Protein AF-A0A4R4Z721-F1 (afdb_monomer)

Solvent-accessible surface area (backbone atoms only — not comparable to full-atom values): 4526 Å² total; per-residue (Å²): 140,87,82,90,70,56,69,72,55,53,54,53,44,46,53,55,14,53,77,64,80,42,48,55,67,55,48,49,51,55,52,51,49,53,52,51,53,62,64,43,51,60,57,51,53,50,51,52,52,51,50,52,50,54,49,52,65,68,67,69,68,69,81,77,87,72,55,75,70,74,66,69,81,112

Structure (mmCIF, N/CA/C/O backbone):
data_AF-A0A4R4Z721-F1
#
_entry.id   AF-A0A4R4Z721-F1
#
loop_
_atom_site.group_PDB
_atom_site.id
_atom_site.type_symbol
_atom_site.label_atom_id
_atom_site.label_alt_id
_atom_site.label_comp_id
_atom_site.label_asym_id
_atom_site.label_entity_id
_atom_site.label_seq_id
_atom_site.pdbx_PDB_ins_code
_atom_site.Cartn_x
_atom_site.Cartn_y
_atom_site.Cartn_z
_atom_site.occupancy
_atom_site.B_iso_or_equiv
_atom_site.auth_seq_id
_atom_site.auth_comp_id
_atom_site.auth_asym_id
_atom_site.auth_atom_id
_atom_site.pdbx_PDB_model_num
ATOM 1 N N . MET A 1 1 ? 4.382 -0.121 17.193 1.00 76.38 1 MET A N 1
ATOM 2 C CA . MET A 1 1 ? 4.140 1.284 16.801 1.00 76.38 1 MET A CA 1
ATOM 3 C C . MET A 1 1 ? 2.931 1.784 17.561 1.00 76.38 1 MET A C 1
ATOM 5 O O . MET A 1 1 ? 1.910 1.108 17.545 1.00 76.38 1 MET A O 1
ATOM 9 N N . THR A 1 2 ? 3.050 2.938 18.208 1.00 88.38 2 THR A N 1
ATOM 10 C CA . THR A 1 2 ? 1.948 3.589 18.924 1.00 88.38 2 THR A CA 1
ATOM 11 C C . THR A 1 2 ? 1.822 4.997 18.368 1.00 88.38 2 THR A C 1
ATOM 13 O O . THR A 1 2 ? 2.835 5.664 18.184 1.00 88.38 2 THR A O 1
ATOM 16 N N . ILE A 1 3 ? 0.600 5.429 18.068 1.00 85.75 3 ILE A N 1
ATOM 17 C CA . ILE A 1 3 ? 0.315 6.760 17.527 1.00 85.75 3 ILE A CA 1
ATOM 18 C C . ILE A 1 3 ? -0.684 7.465 18.434 1.00 85.75 3 ILE A C 1
ATOM 20 O O . ILE A 1 3 ? -1.616 6.839 18.943 1.00 85.75 3 ILE A O 1
ATOM 24 N N . GLN A 1 4 ? -0.481 8.760 18.643 1.00 91.12 4 GLN A N 1
ATOM 25 C CA . GLN A 1 4 ? -1.443 9.599 19.342 1.00 91.12 4 GLN A CA 1
ATOM 26 C C . GLN A 1 4 ? -2.403 10.205 18.326 1.00 91.12 4 GLN A C 1
ATOM 28 O O . GLN A 1 4 ? -1.991 10.699 17.280 1.00 91.12 4 GLN A O 1
ATOM 33 N N . LEU A 1 5 ? -3.691 10.122 18.634 1.00 89.06 5 LEU A N 1
ATOM 34 C CA . LEU A 1 5 ? -4.775 10.668 17.833 1.00 89.06 5 LEU A CA 1
ATOM 35 C C . LEU A 1 5 ? -5.769 11.321 18.781 1.00 89.06 5 LEU A C 1
ATOM 37 O O . LEU A 1 5 ? -6.020 10.797 19.869 1.00 89.06 5 LEU A O 1
ATOM 41 N N . ASP A 1 6 ? -6.381 12.410 18.336 1.00 96.06 6 ASP A N 1
ATOM 42 C CA . ASP A 1 6 ? -7.430 13.059 19.108 1.00 96.06 6 ASP A CA 1
ATOM 43 C C . ASP A 1 6 ? -8.627 12.127 19.306 1.00 96.06 6 ASP A C 1
ATOM 45 O O . ASP A 1 6 ? -8.967 11.297 18.451 1.00 96.06 6 ASP A O 1
ATOM 49 N N . GLU A 1 7 ? -9.330 12.297 20.423 1.00 95.38 7 GLU A N 1
ATOM 50 C CA . GLU A 1 7 ? -10.455 11.435 20.789 1.00 95.38 7 GLU A CA 1
ATOM 51 C C . GLU A 1 7 ? -11.552 11.416 19.708 1.00 95.38 7 GLU A C 1
ATOM 53 O O . GLU A 1 7 ? -12.122 10.366 19.383 1.00 95.38 7 GLU A O 1
ATOM 58 N N . ALA A 1 8 ? -11.802 12.570 19.083 1.00 96.50 8 ALA A N 1
ATOM 59 C CA . ALA A 1 8 ? -12.740 12.701 17.973 1.00 96.50 8 ALA A CA 1
ATOM 60 C C . ALA A 1 8 ? -12.334 11.839 16.763 1.00 96.50 8 ALA A C 1
ATOM 62 O O . ALA A 1 8 ? -13.189 11.215 16.122 1.00 96.50 8 ALA A O 1
ATOM 63 N N . VAL A 1 9 ? -11.033 11.755 16.471 1.00 94.94 9 VAL A N 1
ATOM 64 C CA . VAL A 1 9 ? -10.486 10.944 15.377 1.00 94.94 9 VAL A CA 1
ATOM 65 C C . VAL A 1 9 ? -10.623 9.461 15.704 1.00 94.94 9 VAL A C 1
ATOM 67 O O . VAL A 1 9 ? -11.145 8.706 14.883 1.00 94.94 9 VAL A O 1
ATOM 70 N N . ILE A 1 10 ? -10.256 9.047 16.922 1.00 94.50 10 ILE A N 1
ATOM 71 C CA . ILE A 1 10 ? -10.387 7.652 17.379 1.00 94.50 10 ILE A CA 1
ATOM 72 C C . ILE A 1 10 ? -11.838 7.178 17.258 1.00 94.50 10 ILE A C 1
ATOM 74 O O . ILE A 1 10 ? -12.098 6.080 16.757 1.00 94.50 10 ILE A O 1
ATOM 78 N N . ARG A 1 11 ? -12.801 8.006 17.674 1.00 96.00 11 ARG A N 1
ATOM 79 C CA . ARG A 1 11 ? -14.234 7.687 17.612 1.00 96.00 11 ARG A CA 1
ATOM 80 C C . ARG A 1 11 ? -14.701 7.440 16.179 1.00 96.00 11 ARG A C 1
ATOM 82 O O . ARG A 1 11 ? -15.317 6.411 15.896 1.00 96.00 11 ARG A O 1
ATOM 89 N N . ARG A 1 12 ? -14.365 8.349 15.259 1.00 96.00 12 ARG A N 1
ATOM 90 C CA . ARG A 1 12 ? -14.708 8.220 13.833 1.00 96.00 12 ARG A CA 1
ATOM 91 C C . ARG A 1 12 ? -14.028 7.011 13.195 1.00 96.00 12 ARG A C 1
ATOM 93 O O . ARG A 1 12 ? -14.666 6.287 12.432 1.00 96.00 12 ARG A O 1
ATOM 100 N N . ALA A 1 13 ? -12.766 6.761 13.535 1.00 93.81 13 ALA A N 1
ATOM 101 C CA . ALA A 1 13 ? -11.998 5.649 12.993 1.00 93.81 13 ALA A CA 1
ATOM 102 C C . ALA A 1 13 ? -12.541 4.287 13.459 1.00 93.81 13 ALA A C 1
ATOM 104 O O . ALA A 1 13 ? -12.659 3.373 12.646 1.00 93.81 13 ALA A O 1
ATOM 105 N N . LYS A 1 14 ? -12.963 4.160 14.726 1.00 95.31 14 LYS A N 1
ATOM 106 C CA . LYS A 1 14 ? -13.638 2.952 15.236 1.00 95.31 14 LYS A CA 1
ATOM 107 C C . LYS A 1 14 ? -14.938 2.660 14.485 1.00 95.31 14 LYS A C 1
ATOM 109 O O . LYS A 1 14 ? -15.158 1.523 14.078 1.00 95.31 14 LYS A O 1
ATOM 114 N N . ILE A 1 15 ? -15.766 3.680 14.247 1.00 97.44 15 ILE A N 1
ATOM 115 C CA . ILE A 1 15 ? -17.003 3.537 13.459 1.00 97.44 15 ILE A CA 1
ATOM 116 C C . ILE A 1 15 ? -16.681 3.085 12.028 1.00 97.44 15 ILE A C 1
ATOM 118 O O . ILE A 1 15 ? -17.323 2.176 11.506 1.00 97.44 15 ILE A O 1
ATOM 122 N N . ALA A 1 16 ? -15.676 3.692 11.393 1.00 96.50 16 ALA A N 1
ATOM 123 C CA . ALA A 1 16 ? -15.260 3.325 10.043 1.00 96.50 16 ALA A CA 1
ATOM 124 C C . ALA A 1 16 ? -14.730 1.883 9.960 1.00 96.50 16 ALA A C 1
ATOM 126 O O . ALA A 1 16 ? -15.051 1.172 9.010 1.00 96.50 16 ALA A O 1
ATOM 127 N N . ALA A 1 17 ? -13.953 1.447 10.953 1.00 96.88 17 ALA A N 1
ATOM 128 C CA . ALA A 1 17 ? -13.442 0.084 11.040 1.00 96.88 17 ALA A CA 1
ATOM 129 C C . ALA A 1 17 ? -14.583 -0.932 11.219 1.00 96.88 17 ALA A C 1
ATOM 131 O O . ALA A 1 17 ? -14.666 -1.898 10.463 1.00 96.88 17 ALA A O 1
ATOM 132 N N . ALA A 1 18 ? -15.527 -0.652 12.125 1.00 97.25 18 ALA A N 1
ATOM 133 C CA . ALA A 1 18 ? -16.699 -1.496 12.354 1.00 97.25 18 ALA A CA 1
ATOM 134 C C . ALA A 1 18 ? -17.573 -1.639 11.097 1.00 97.25 18 ALA A C 1
ATOM 136 O O . ALA A 1 18 ? -17.946 -2.751 10.733 1.00 97.25 18 ALA A O 1
ATOM 137 N N . ARG A 1 19 ? -17.831 -0.537 10.375 1.00 97.12 19 ARG A N 1
ATOM 138 C CA . ARG A 1 19 ? -18.563 -0.552 9.090 1.00 97.12 19 ARG A CA 1
ATOM 139 C C . ARG A 1 19 ? -17.890 -1.403 8.011 1.00 97.12 19 ARG A C 1
ATOM 141 O O . ARG A 1 19 ? -18.550 -1.817 7.069 1.00 97.12 19 ARG A O 1
ATOM 148 N N . ARG A 1 20 ? -16.580 -1.618 8.122 1.00 95.62 20 ARG A N 1
ATOM 149 C CA . ARG A 1 20 ? -15.767 -2.414 7.193 1.00 95.62 20 ARG A CA 1
ATOM 150 C C . ARG A 1 20 ? -15.458 -3.811 7.733 1.00 95.62 20 ARG A C 1
ATOM 152 O O . ARG A 1 20 ? -14.603 -4.484 7.171 1.00 95.62 20 ARG A O 1
ATOM 159 N N . HIS A 1 21 ? -16.109 -4.224 8.823 1.00 96.94 21 HIS A N 1
ATOM 160 C CA . HIS A 1 21 ? -15.887 -5.514 9.480 1.00 96.94 21 HIS A CA 1
ATOM 161 C C . HIS A 1 21 ? -14.406 -5.785 9.805 1.00 96.94 21 HIS A C 1
ATOM 163 O O . HIS A 1 21 ? -13.927 -6.909 9.699 1.00 96.94 21 HIS A O 1
ATOM 169 N N . THR A 1 22 ? -13.669 -4.745 10.207 1.00 97.06 22 THR A N 1
ATOM 170 C CA . THR A 1 22 ? -12.245 -4.834 10.558 1.00 97.06 22 THR A CA 1
ATOM 171 C C . THR A 1 22 ? -11.960 -4.159 11.897 1.00 97.06 22 THR A C 1
ATOM 173 O O . THR A 1 22 ? -12.740 -3.348 12.397 1.00 97.06 22 THR A O 1
ATOM 176 N N . SER A 1 23 ? -10.803 -4.465 12.482 1.00 96.12 23 SER A N 1
ATOM 177 C CA . SER A 1 23 ? -10.264 -3.723 13.620 1.00 96.12 23 SER A CA 1
ATOM 178 C C . SER A 1 23 ? -9.686 -2.372 13.183 1.00 96.12 23 SER A C 1
ATOM 180 O O . SER A 1 23 ? -9.380 -2.158 12.006 1.00 96.12 23 SER A O 1
ATOM 182 N N . LEU A 1 24 ? -9.494 -1.458 14.142 1.00 93.31 24 LEU A N 1
ATOM 183 C CA . LEU A 1 24 ? -8.833 -0.173 13.894 1.00 93.31 24 LEU A CA 1
ATOM 184 C C . LEU A 1 24 ? -7.399 -0.367 13.377 1.00 93.31 24 LEU A C 1
ATOM 186 O O . LEU A 1 24 ? -7.007 0.280 12.411 1.00 93.31 24 LEU A O 1
ATOM 190 N N . SER A 1 25 ? -6.648 -1.295 13.976 1.00 92.81 25 SER A N 1
ATOM 191 C CA . SER A 1 25 ? -5.294 -1.636 13.532 1.00 92.81 25 SER A CA 1
ATOM 192 C C . SER A 1 25 ? -5.292 -2.226 12.122 1.00 92.81 25 SER A C 1
ATOM 194 O O . SER A 1 25 ? -4.455 -1.846 11.313 1.00 92.81 25 SER A O 1
ATOM 196 N N . GLY A 1 26 ? -6.257 -3.096 11.798 1.00 94.94 26 GLY A N 1
ATOM 197 C CA . GLY A 1 26 ? -6.405 -3.647 10.450 1.00 94.94 26 GLY A CA 1
ATOM 198 C C . GLY A 1 26 ? -6.745 -2.570 9.419 1.00 94.94 26 GLY A C 1
ATOM 199 O O . GLY A 1 26 ? -6.159 -2.536 8.341 1.00 94.94 26 GLY A O 1
ATOM 200 N N . LEU A 1 27 ? -7.627 -1.631 9.774 1.00 94.00 27 LEU A N 1
ATOM 201 C CA . LEU A 1 27 ? -7.944 -0.489 8.921 1.00 94.00 27 LEU A CA 1
ATOM 202 C C . LEU A 1 27 ? -6.712 0.397 8.678 1.00 94.00 27 LEU A C 1
ATOM 204 O O . LEU A 1 27 ? -6.488 0.827 7.549 1.00 94.00 27 LEU A O 1
ATOM 208 N N . LEU A 1 28 ? -5.924 0.665 9.721 1.00 93.19 28 LEU A N 1
ATOM 209 C CA . LEU A 1 28 ? -4.708 1.466 9.611 1.00 93.19 28 LEU A CA 1
ATOM 210 C C . LEU A 1 28 ? -3.658 0.770 8.738 1.00 93.19 28 LEU A 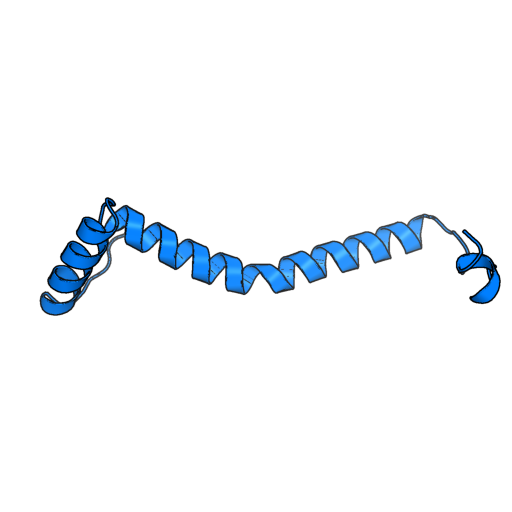C 1
ATOM 212 O O . LEU A 1 28 ? -3.112 1.407 7.842 1.00 93.19 28 LEU A O 1
ATOM 216 N N . ALA A 1 29 ? -3.436 -0.530 8.948 1.00 94.19 29 ALA A N 1
ATOM 217 C CA . ALA A 1 29 ? -2.525 -1.328 8.132 1.00 94.19 29 ALA A CA 1
ATOM 218 C C . ALA A 1 29 ? -2.897 -1.242 6.646 1.00 94.19 29 ALA A C 1
ATOM 220 O O . ALA A 1 29 ? -2.052 -0.902 5.830 1.00 94.19 29 ALA A O 1
ATOM 221 N N . GLN A 1 30 ? -4.178 -1.417 6.305 1.00 94.50 30 GLN A N 1
ATOM 222 C CA . GLN A 1 30 ? -4.650 -1.293 4.922 1.00 94.50 30 GLN A CA 1
ATOM 223 C C . GLN A 1 30 ? -4.389 0.089 4.308 1.00 94.50 30 GLN A C 1
ATOM 225 O O . GLN A 1 30 ? -4.104 0.175 3.117 1.00 94.50 30 GLN A O 1
ATOM 230 N N . GLN A 1 31 ? -4.524 1.177 5.074 1.00 92.69 31 GLN A N 1
ATOM 231 C CA . GLN A 1 31 ? -4.233 2.516 4.546 1.00 92.69 31 GLN A CA 1
ATOM 232 C C . 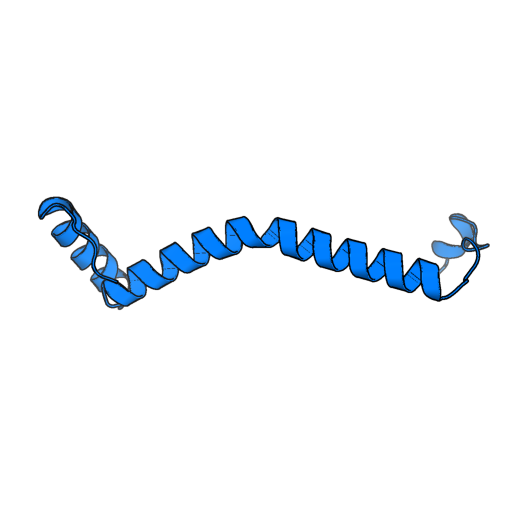GLN A 1 31 ? -2.737 2.745 4.357 1.00 92.69 31 GLN A C 1
ATOM 234 O O . GLN A 1 31 ? -2.342 3.297 3.337 1.00 92.69 31 GLN A O 1
ATOM 239 N N . ILE A 1 32 ? -1.912 2.287 5.301 1.00 92.88 32 ILE A N 1
ATOM 240 C CA . ILE A 1 32 ? -0.455 2.384 5.186 1.00 92.88 32 ILE A CA 1
ATOM 241 C C . ILE A 1 32 ? 0.031 1.581 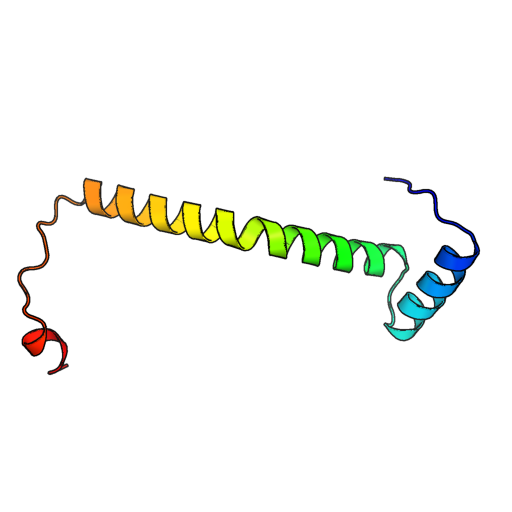3.981 1.00 92.88 32 ILE A C 1
ATOM 243 O O . ILE A 1 32 ? 0.796 2.112 3.186 1.00 92.88 32 ILE A O 1
ATOM 247 N N . THR A 1 33 ? -0.467 0.355 3.791 1.00 93.69 33 THR A N 1
ATOM 248 C CA . THR A 1 33 ? -0.150 -0.459 2.610 1.00 93.69 33 THR A CA 1
ATOM 249 C C . THR A 1 33 ? -0.503 0.272 1.322 1.00 93.69 33 THR A C 1
ATOM 251 O O . THR A 1 33 ? 0.322 0.334 0.430 1.00 93.69 33 THR A O 1
ATOM 254 N N . LYS A 1 34 ? -1.676 0.911 1.234 1.00 92.44 34 LYS A N 1
ATOM 255 C CA . LYS A 1 34 ? -2.051 1.678 0.033 1.00 92.44 34 LYS A CA 1
ATOM 256 C C . LYS A 1 34 ? -1.112 2.844 -0.265 1.00 92.44 34 LYS A C 1
ATOM 258 O O . LYS A 1 34 ? -0.860 3.120 -1.432 1.00 92.44 34 LYS A O 1
ATOM 263 N N . ILE A 1 35 ? -0.643 3.542 0.769 1.00 91.12 35 ILE A N 1
ATOM 264 C CA . ILE A 1 35 ? 0.313 4.645 0.617 1.00 91.12 35 ILE A CA 1
ATOM 265 C C . ILE A 1 35 ? 1.662 4.086 0.153 1.00 91.12 35 ILE A C 1
ATOM 267 O O . ILE A 1 35 ? 2.182 4.535 -0.859 1.00 91.12 35 ILE A O 1
ATOM 271 N N . ALA A 1 36 ? 2.167 3.050 0.826 1.00 89.62 36 ALA A N 1
ATOM 272 C CA . ALA A 1 36 ? 3.426 2.404 0.466 1.00 89.62 36 ALA A CA 1
ATOM 273 C C . ALA A 1 36 ? 3.394 1.827 -0.960 1.00 89.62 36 ALA A C 1
ATOM 275 O O . ALA A 1 36 ? 4.302 2.078 -1.741 1.00 89.62 36 ALA A O 1
ATOM 276 N N . ASP A 1 37 ? 2.316 1.138 -1.338 1.00 89.81 37 ASP A N 1
ATOM 277 C CA . ASP A 1 37 ? 2.129 0.599 -2.688 1.00 89.81 37 ASP A CA 1
ATOM 278 C C . ASP A 1 37 ? 2.088 1.708 -3.747 1.00 89.81 37 ASP A C 1
ATOM 280 O O . ASP A 1 37 ? 2.575 1.524 -4.864 1.00 89.81 37 ASP A O 1
ATOM 284 N N . SER A 1 38 ? 1.485 2.856 -3.417 1.00 83.56 38 SER A N 1
ATOM 285 C CA . SER A 1 38 ? 1.468 4.022 -4.301 1.00 83.56 38 SER A CA 1
ATOM 286 C C . SER A 1 38 ? 2.878 4.562 -4.532 1.00 83.56 38 SER A C 1
ATOM 288 O O . SER A 1 38 ? 3.215 4.892 -5.669 1.00 83.56 38 SER A O 1
ATOM 290 N N . ASP A 1 39 ? 3.697 4.616 -3.484 1.00 82.38 39 ASP A N 1
ATOM 291 C CA . ASP A 1 39 ? 5.068 5.124 -3.552 1.00 82.38 39 ASP A CA 1
ATOM 292 C C . ASP A 1 39 ? 6.016 4.125 -4.243 1.00 82.38 39 ASP A C 1
ATOM 294 O O . ASP A 1 39 ? 6.879 4.512 -5.032 1.00 82.38 39 ASP A O 1
ATOM 298 N N . GLU A 1 40 ? 5.827 2.822 -4.025 1.00 88.19 40 GLU A N 1
ATOM 299 C CA . GLU A 1 40 ? 6.691 1.771 -4.578 1.00 88.19 40 GLU A CA 1
ATOM 300 C C . GLU A 1 40 ? 6.454 1.483 -6.062 1.00 88.19 40 GLU A C 1
ATOM 302 O O . GLU A 1 40 ? 7.331 0.928 -6.728 1.00 88.19 40 GLU A O 1
ATOM 307 N N . ARG A 1 41 ? 5.286 1.834 -6.612 1.00 84.25 41 ARG A N 1
ATOM 308 C CA . ARG A 1 41 ? 4.920 1.445 -7.982 1.00 84.25 41 ARG A CA 1
ATOM 309 C C . ARG A 1 41 ? 5.900 1.981 -9.029 1.00 84.25 41 ARG A C 1
ATOM 311 O O . ARG A 1 41 ? 6.225 1.266 -9.975 1.00 84.25 41 ARG A O 1
ATOM 318 N N . TYR A 1 42 ? 6.379 3.212 -8.855 1.00 83.00 42 TYR A N 1
ATOM 319 C CA . TYR A 1 42 ? 7.360 3.810 -9.760 1.00 83.00 42 TYR A CA 1
ATOM 320 C C . TYR A 1 42 ? 8.738 3.155 -9.624 1.00 83.00 42 TYR A C 1
ATOM 322 O O . TYR A 1 42 ? 9.334 2.766 -10.627 1.00 83.00 42 TYR A O 1
ATOM 330 N N . GLU A 1 43 ? 9.233 2.986 -8.396 1.00 86.44 43 GLU A N 1
ATOM 331 C CA . GLU A 1 43 ? 10.551 2.382 -8.177 1.00 86.44 43 GLU A CA 1
ATOM 332 C C . GLU A 1 43 ? 10.593 0.923 -8.634 1.00 86.44 43 GLU A C 1
ATOM 334 O O . GLU A 1 43 ? 11.587 0.502 -9.222 1.00 86.44 43 GLU A O 1
ATOM 339 N N . ARG A 1 44 ? 9.497 0.174 -8.472 1.00 88.50 44 ARG A N 1
ATOM 340 C CA . ARG A 1 44 ? 9.377 -1.189 -9.001 1.00 88.50 44 ARG A CA 1
ATOM 341 C C . ARG A 1 44 ? 9.457 -1.215 -10.527 1.00 88.50 4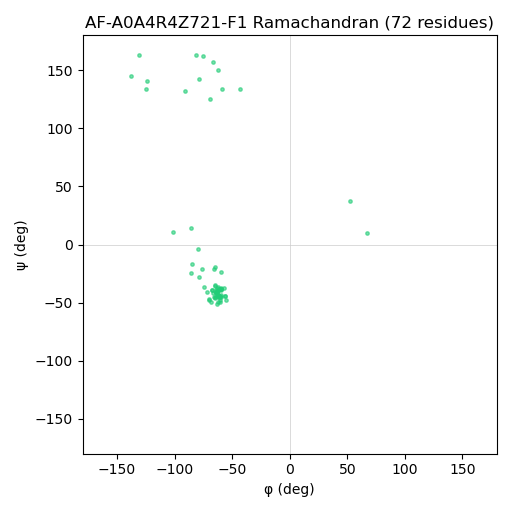4 ARG A C 1
ATOM 343 O O . ARG A 1 44 ? 10.296 -1.922 -11.073 1.00 88.50 44 ARG A O 1
ATOM 350 N N . ALA A 1 45 ? 8.663 -0.386 -11.208 1.00 88.94 45 ALA A N 1
ATOM 351 C CA . ALA A 1 45 ? 8.692 -0.293 -12.670 1.00 88.94 45 ALA A CA 1
ATOM 352 C C . ALA A 1 45 ? 10.075 0.129 -13.199 1.00 88.94 45 ALA A C 1
ATOM 354 O O . ALA A 1 45 ? 10.552 -0.376 -14.213 1.00 88.94 45 ALA A O 1
ATOM 355 N N . LYS A 1 46 ? 10.751 1.036 -12.490 1.00 90.50 46 LYS A N 1
ATOM 356 C CA . LYS A 1 46 ? 12.115 1.469 -12.804 1.00 90.50 46 LYS A CA 1
ATOM 357 C C . LYS A 1 46 ? 13.132 0.341 -12.628 1.00 90.50 46 LYS A C 1
ATOM 359 O O . LYS A 1 46 ? 13.979 0.166 -13.497 1.00 90.50 46 LYS A O 1
ATOM 364 N N . GLN A 1 47 ? 13.066 -0.415 -11.534 1.00 93.88 47 GLN A N 1
ATOM 365 C CA . GLN A 1 47 ? 13.950 -1.562 -11.308 1.00 93.88 47 GLN A CA 1
ATOM 366 C C . GLN A 1 47 ? 13.758 -2.637 -12.380 1.00 93.88 47 GLN A C 1
ATOM 368 O O . GLN A 1 47 ? 14.743 -3.136 -12.916 1.00 93.88 47 GLN A O 1
ATOM 373 N N . GLU A 1 48 ? 12.509 -2.938 -12.739 1.00 93.69 48 GLU A N 1
ATOM 374 C CA . GLU A 1 48 ? 12.175 -3.871 -13.820 1.00 93.69 48 GLU A CA 1
ATOM 375 C C . GLU A 1 48 ? 12.741 -3.400 -15.167 1.00 93.69 48 GLU A C 1
ATOM 377 O O . GLU A 1 48 ? 13.414 -4.165 -15.856 1.00 93.69 48 GLU A O 1
ATOM 382 N N . ALA A 1 49 ? 12.548 -2.125 -15.522 1.00 92.19 49 ALA A N 1
ATOM 383 C CA . ALA A 1 49 ? 13.090 -1.560 -16.757 1.00 92.19 49 ALA A CA 1
ATOM 384 C C . ALA A 1 49 ? 14.626 -1.616 -16.799 1.00 92.19 49 ALA A C 1
ATOM 386 O O . ALA A 1 49 ? 15.201 -2.011 -17.811 1.00 92.19 49 ALA A O 1
ATOM 387 N N . LEU A 1 50 ? 15.300 -1.267 -15.698 1.00 95.25 50 LEU A N 1
ATOM 388 C CA . LEU A 1 50 ? 16.761 -1.338 -15.611 1.00 95.25 50 LEU A CA 1
ATOM 389 C C . LEU A 1 50 ? 17.275 -2.777 -15.727 1.00 95.25 50 LEU A C 1
ATOM 391 O O . LEU A 1 50 ? 18.276 -3.002 -16.402 1.00 95.25 50 LEU A O 1
ATOM 395 N N . ALA A 1 51 ? 16.586 -3.745 -15.117 1.00 94.12 51 ALA A N 1
ATOM 396 C CA . ALA A 1 51 ? 16.942 -5.156 -15.225 1.00 94.12 51 ALA A CA 1
ATOM 397 C C . ALA A 1 51 ? 16.830 -5.662 -16.672 1.00 94.12 51 ALA A C 1
ATOM 399 O O . ALA A 1 51 ? 17.755 -6.311 -17.155 1.00 94.12 51 ALA A O 1
ATOM 400 N N . LEU A 1 52 ? 15.755 -5.298 -17.384 1.00 91.62 52 LEU A N 1
ATOM 401 C CA . LEU A 1 52 ? 15.574 -5.637 -18.802 1.00 91.62 52 LEU A CA 1
ATOM 402 C C . LEU A 1 52 ? 16.656 -5.011 -19.692 1.00 91.62 52 LEU A C 1
ATOM 404 O O . LEU A 1 52 ? 17.149 -5.657 -20.613 1.00 91.62 52 LEU A O 1
ATOM 408 N N . MET A 1 53 ? 17.050 -3.764 -19.420 1.00 88.81 53 MET A N 1
ATOM 409 C CA . MET A 1 53 ? 18.123 -3.097 -20.167 1.00 88.81 53 MET A CA 1
ATOM 410 C C . MET A 1 53 ? 19.484 -3.759 -19.930 1.00 88.81 53 MET A C 1
ATOM 412 O O . MET A 1 53 ? 20.248 -3.935 -20.875 1.00 88.81 53 MET A O 1
ATOM 416 N N . ASP A 1 54 ? 19.788 -4.135 -18.688 1.00 91.56 54 ASP A N 1
ATOM 417 C CA . ASP A 1 54 ? 21.026 -4.831 -18.321 1.00 91.56 54 ASP A CA 1
ATOM 418 C C . ASP A 1 54 ? 21.074 -6.250 -18.918 1.00 91.56 54 ASP A C 1
ATOM 420 O O . ASP A 1 54 ? 22.103 -6.692 -19.427 1.00 91.56 54 ASP A O 1
ATOM 424 N N . GLU A 1 55 ? 19.945 -6.961 -18.932 1.00 89.19 55 GLU A N 1
ATOM 425 C CA . GLU A 1 55 ? 19.805 -8.245 -19.624 1.00 89.19 55 GLU A CA 1
ATOM 426 C C . GLU A 1 55 ? 20.021 -8.115 -21.137 1.00 89.19 55 GLU A C 1
ATOM 428 O O . GLU A 1 55 ? 20.850 -8.837 -21.693 1.00 89.19 55 GLU A O 1
ATOM 433 N N . ALA A 1 56 ? 19.361 -7.155 -21.791 1.00 85.06 56 ALA A N 1
ATOM 434 C CA . ALA A 1 56 ? 19.526 -6.900 -23.222 1.00 85.06 56 ALA A CA 1
ATOM 435 C C . ALA A 1 56 ? 20.959 -6.467 -23.582 1.00 85.06 56 ALA A C 1
ATOM 437 O O . ALA A 1 56 ? 21.499 -6.876 -24.605 1.00 85.06 56 ALA A O 1
ATOM 438 N N . ALA A 1 57 ? 21.615 -5.677 -22.728 1.00 83.12 57 ALA A N 1
ATOM 439 C CA . ALA A 1 57 ? 23.013 -5.306 -22.929 1.00 83.12 57 ALA A CA 1
ATOM 440 C C . ALA A 1 57 ? 23.951 -6.523 -22.837 1.00 83.12 57 ALA A C 1
ATOM 442 O O . ALA A 1 57 ? 24.949 -6.592 -23.556 1.00 83.12 57 ALA A O 1
ATOM 443 N N . ARG A 1 58 ? 23.63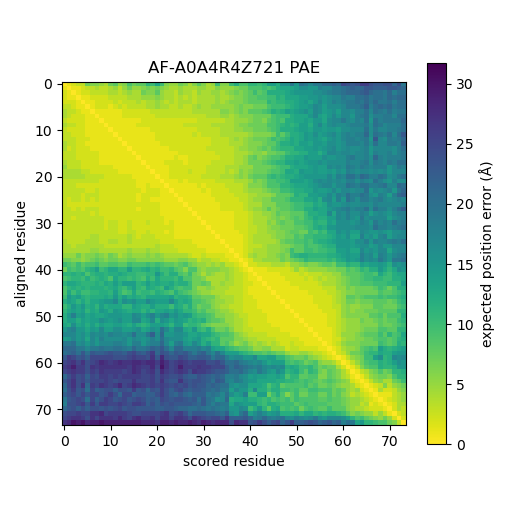2 -7.495 -21.971 1.00 85.56 58 ARG A N 1
ATOM 444 C CA . ARG A 1 58 ? 24.406 -8.733 -21.805 1.00 85.56 58 ARG A CA 1
ATOM 445 C C . ARG A 1 58 ? 24.138 -9.783 -22.878 1.00 85.56 58 ARG A C 1
ATOM 447 O O . ARG A 1 58 ? 25.039 -10.575 -23.142 1.00 85.56 58 ARG A O 1
ATOM 454 N N . SER A 1 59 ? 22.948 -9.815 -23.481 1.00 81.56 59 SER A N 1
ATOM 455 C CA . SER A 1 59 ? 22.616 -10.809 -24.513 1.00 81.56 59 SER A CA 1
ATOM 456 C C . SER A 1 59 ? 23.446 -10.633 -25.789 1.00 81.56 59 SER A C 1
ATOM 458 O O . SER A 1 59 ? 23.612 -11.586 -26.546 1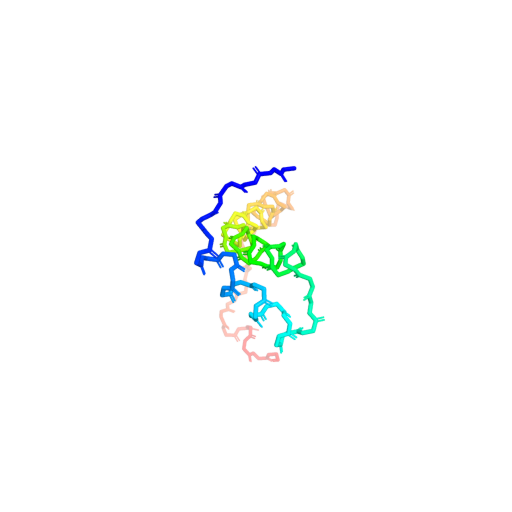.00 81.56 59 SER A O 1
ATOM 460 N N . GLY A 1 60 ? 24.015 -9.441 -26.017 1.00 70.19 60 GLY A N 1
ATOM 461 C CA . GLY A 1 60 ? 24.852 -9.156 -27.186 1.00 70.19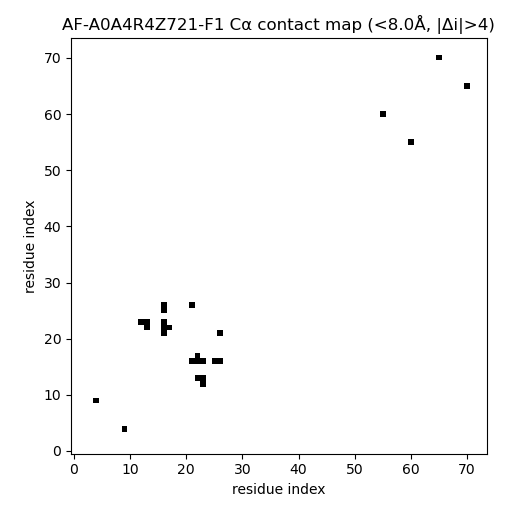 60 GLY A CA 1
ATOM 462 C C . GLY A 1 60 ? 24.078 -9.179 -28.508 1.00 70.19 60 GLY A C 1
ATOM 463 O O . GLY A 1 60 ? 24.690 -9.135 -29.578 1.00 70.19 60 GLY A O 1
ATOM 464 N N . GLU A 1 61 ? 22.746 -9.251 -28.450 1.00 69.19 61 GLU A N 1
ATOM 465 C CA . GLU A 1 61 ? 21.888 -9.222 -29.625 1.00 69.19 61 GLU A CA 1
ATOM 466 C C . GLU A 1 61 ? 21.935 -7.825 -30.255 1.00 69.19 61 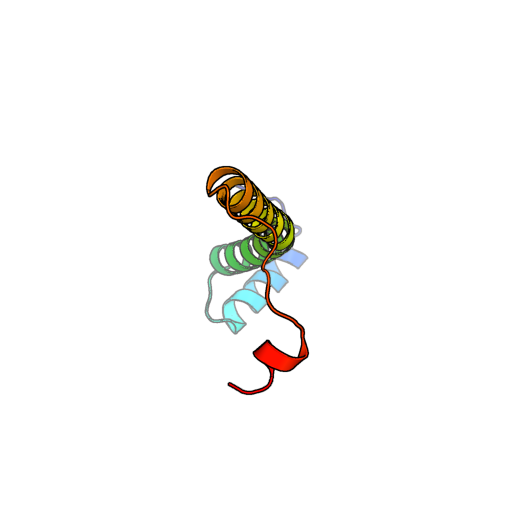GLU A C 1
ATOM 468 O O . GLU A 1 61 ? 21.712 -6.803 -29.603 1.00 69.19 61 GLU A O 1
ATOM 473 N N . SER A 1 62 ? 22.274 -7.769 -31.546 1.00 66.81 62 SER A N 1
ATOM 474 C CA . SER A 1 62 ? 22.203 -6.523 -32.310 1.00 66.81 62 SER A CA 1
ATOM 475 C C . SER A 1 62 ? 20.757 -6.075 -32.469 1.00 66.81 62 SER A C 1
ATOM 477 O O . SER A 1 62 ? 19.836 -6.890 -32.399 1.00 66.81 62 SER A O 1
ATOM 479 N N . ALA A 1 63 ? 20.582 -4.770 -32.711 1.00 70.81 63 ALA A N 1
ATOM 480 C CA . ALA A 1 63 ? 19.278 -4.172 -32.953 1.00 70.81 63 ALA A CA 1
ATOM 481 C C . ALA A 1 63 ? 18.458 -5.058 -33.905 1.00 70.81 63 ALA A C 1
ATOM 483 O O . ALA A 1 63 ? 19.004 -5.532 -34.910 1.00 70.81 63 ALA A O 1
ATOM 484 N N . PRO A 1 64 ? 17.181 -5.307 -33.588 1.00 72.50 64 PRO A N 1
ATOM 485 C CA . PRO A 1 64 ? 16.420 -6.261 -34.357 1.00 72.50 64 PRO A CA 1
ATOM 486 C C . PRO A 1 64 ? 16.349 -5.870 -35.834 1.00 72.50 64 PRO A C 1
ATOM 488 O O . PRO A 1 64 ? 16.098 -4.713 -36.165 1.00 72.50 64 PRO A O 1
ATOM 491 N N . SER A 1 65 ? 16.592 -6.835 -36.721 1.00 78.62 65 SER A N 1
ATOM 492 C CA . SER A 1 65 ? 16.704 -6.589 -38.164 1.00 78.62 65 SER A CA 1
ATOM 493 C C . SER A 1 65 ? 15.359 -6.450 -38.875 1.00 78.62 65 SER A C 1
ATOM 495 O O . SER A 1 65 ? 15.342 -6.239 -40.084 1.00 78.62 65 SER A O 1
ATOM 497 N N . TRP A 1 66 ? 14.251 -6.644 -38.159 1.00 81.56 66 TRP A N 1
ATOM 498 C CA . TRP A 1 66 ? 12.918 -6.678 -38.745 1.00 81.56 66 TRP A CA 1
ATOM 499 C C . TRP A 1 66 ? 12.382 -5.277 -39.034 1.00 81.56 66 TRP A C 1
ATOM 501 O O . TRP A 1 66 ? 12.572 -4.345 -38.246 1.00 81.56 66 TRP A O 1
ATOM 511 N N . THR A 1 67 ? 11.672 -5.130 -40.153 1.00 81.19 67 THR A N 1
ATOM 512 C CA . THR A 1 67 ? 10.925 -3.901 -40.446 1.00 81.19 67 THR A CA 1
ATOM 513 C C . THR A 1 67 ? 9.580 -3.905 -39.724 1.00 81.19 67 THR A C 1
ATOM 515 O O . THR A 1 67 ? 9.091 -4.933 -39.251 1.00 81.19 67 THR A O 1
ATOM 518 N N . ARG A 1 68 ? 8.952 -2.728 -39.608 1.00 80.25 68 ARG A N 1
ATOM 519 C CA . ARG A 1 68 ? 7.633 -2.614 -38.971 1.00 80.25 68 ARG A CA 1
ATOM 520 C C . ARG A 1 68 ? 6.591 -3.463 -39.709 1.00 80.25 68 ARG A C 1
ATOM 522 O O . ARG A 1 68 ? 5.746 -4.057 -39.050 1.00 80.25 68 ARG A O 1
ATOM 529 N N . GLU A 1 69 ? 6.653 -3.519 -41.038 1.00 84.50 69 GLU A N 1
ATOM 530 C CA . GLU A 1 69 ? 5.720 -4.279 -41.877 1.00 84.50 69 GLU A CA 1
ATOM 531 C C . GLU A 1 69 ? 5.799 -5.790 -41.604 1.00 84.50 69 GLU A C 1
ATOM 533 O O . GLU A 1 69 ? 4.765 -6.436 -41.476 1.00 84.50 69 GLU A O 1
ATOM 538 N N . GLU A 1 70 ? 7.002 -6.337 -41.401 1.00 82.81 70 GLU A N 1
ATOM 539 C CA . GLU A 1 70 ? 7.226 -7.764 -41.104 1.00 82.81 70 GLU A CA 1
ATOM 540 C C . GLU A 1 70 ? 6.639 -8.215 -39.752 1.00 82.81 70 GLU A C 1
ATOM 542 O O . GLU A 1 70 ? 6.425 -9.409 -39.531 1.00 82.81 70 GLU A O 1
ATOM 547 N N . LEU A 1 71 ? 6.372 -7.276 -38.835 1.00 81.56 71 LEU A N 1
ATOM 548 C CA . LEU A 1 71 ? 5.755 -7.556 -37.535 1.00 81.56 71 LEU A CA 1
ATOM 549 C C . LEU A 1 71 ? 4.220 -7.595 -37.576 1.00 81.56 71 LEU A C 1
ATOM 551 O O . LEU A 1 71 ? 3.621 -8.205 -36.693 1.00 81.56 71 LEU A O 1
ATOM 555 N N . TYR A 1 72 ? 3.589 -6.925 -38.547 1.00 75.69 72 TYR A N 1
ATOM 556 C CA . TYR A 1 72 ? 2.126 -6.800 -38.631 1.00 75.69 72 TYR A CA 1
ATOM 557 C C . TYR A 1 72 ? 1.444 -7.985 -39.324 1.00 75.69 72 TYR A C 1
ATOM 559 O O . TYR A 1 72 ? 0.242 -8.164 -39.150 1.00 75.69 72 TYR A O 1
ATOM 567 N N . ASP A 1 73 ? 2.199 -8.804 -40.056 1.00 66.38 73 ASP A N 1
ATOM 568 C CA . ASP A 1 73 ? 1.693 -9.968 -40.799 1.00 66.38 73 ASP A CA 1
ATOM 569 C C . ASP A 1 73 ? 1.595 -11.262 -39.956 1.00 66.38 73 ASP A C 1
ATOM 571 O O . ASP A 1 73 ? 1.460 -12.355 -40.511 1.00 66.38 73 ASP A O 1
ATOM 575 N N . ARG A 1 74 ? 1.673 -11.170 -38.619 1.00 58.22 74 ARG A N 1
ATOM 576 C CA . ARG A 1 74 ? 1.569 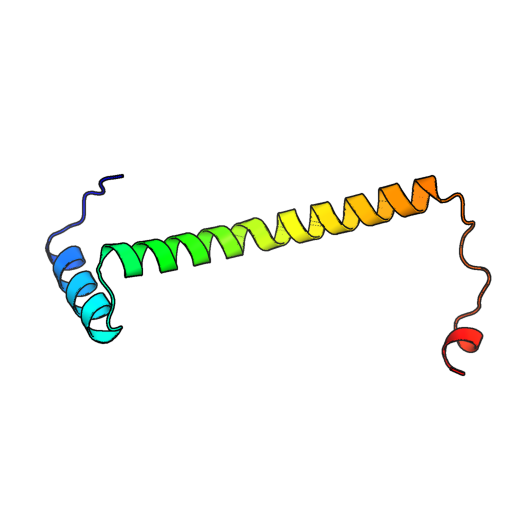-12.323 -37.703 1.00 58.22 74 ARG A CA 1
ATOM 577 C C . ARG A 1 74 ? 0.210 -12.449 -37.027 1.00 58.22 74 ARG A C 1
ATOM 579 O O . ARG A 1 74 ? -0.278 -11.435 -36.485 1.00 58.22 74 ARG A O 1
#

InterPro domains:
  IPR045944 Protein of unknown function DUF6364 [PF19891] (2-46)

Radius of gyration: 24.11 Å; Cα contacts (8 Å, |Δi|>4): 13; chains: 1; bounding box: 43×25×63 Å

Organism: NCBI:txid2530387

Secondary structure (DSSP, 8-state):
------HHHHHHHHHHHHHTTS-HHHHHHHHHHHHHHHHHHHHHHHHHHHHHHHHHHHH---S----HHHHHT-

Sequence (74 aa):
MTIQLDEAVIRRAKIAAARRHTSLSGLLAQQITKIADSDERYERAKQEALALMDEAARSGESAPSWTREELYDR

Foldseek 3Di:
DDDDDDPVVVVVLCVVQVVVVHGSVVVVVVVVVVVVCVVCVVVVVVVVVVVVVVVVVVVPDDDDPDDPVNVVVD

Mean predicted aligned error: 9.85 Å

pLDDT: mean 88.12, std 8.67, range [58.22, 97.44]